Protein AF-H1Y031-F1 (afdb_monomer)

Structure (mmCIF, N/CA/C/O backbone):
data_AF-H1Y031-F1
#
_entry.id   AF-H1Y031-F1
#
loop_
_atom_site.group_PDB
_atom_site.id
_atom_site.type_symbol
_atom_site.label_atom_id
_atom_site.label_alt_id
_atom_site.label_comp_id
_atom_site.label_asym_id
_atom_site.label_entity_id
_atom_site.label_seq_id
_atom_site.pdbx_PDB_ins_code
_atom_site.Cartn_x
_atom_site.Cartn_y
_atom_site.Cartn_z
_atom_site.occupancy
_atom_site.B_iso_or_equiv
_atom_site.auth_seq_id
_atom_site.auth_comp_id
_atom_site.auth_asym_id
_atom_site.auth_atom_id
_atom_site.pdbx_PDB_model_num
ATOM 1 N N . MET A 1 1 ? -5.369 -11.887 -12.359 1.00 82.00 1 MET A N 1
ATOM 2 C CA . MET A 1 1 ? -5.212 -11.609 -10.911 1.00 82.00 1 MET A CA 1
ATOM 3 C C . MET A 1 1 ? -4.389 -10.341 -10.722 1.00 82.00 1 MET A C 1
ATOM 5 O O . MET A 1 1 ? -3.614 -10.022 -11.614 1.00 82.00 1 MET A O 1
ATOM 9 N N . ARG A 1 2 ? -4.576 -9.605 -9.618 1.00 80.69 2 ARG A N 1
ATOM 10 C CA . ARG A 1 2 ? -3.774 -8.421 -9.250 1.00 80.69 2 ARG A CA 1
ATOM 11 C C . ARG A 1 2 ? -3.198 -8.646 -7.854 1.00 80.69 2 ARG A C 1
ATOM 13 O O . ARG A 1 2 ? -3.917 -9.152 -7.001 1.00 80.69 2 ARG A O 1
ATOM 20 N N . PHE A 1 3 ? -1.937 -8.295 -7.648 1.00 82.31 3 PHE A N 1
ATOM 21 C CA . PHE A 1 3 ? -1.241 -8.426 -6.370 1.00 82.31 3 PHE A CA 1
ATOM 22 C C . PHE A 1 3 ? -0.201 -7.308 -6.241 1.00 82.31 3 PHE A C 1
ATOM 24 O O . PHE A 1 3 ? 0.226 -6.744 -7.250 1.00 82.31 3 PHE A O 1
ATOM 31 N N . VAL A 1 4 ? 0.157 -6.969 -5.004 1.00 83.12 4 VAL A N 1
ATOM 32 C CA . VAL A 1 4 ? 1.194 -5.982 -4.677 1.00 83.12 4 VAL A CA 1
ATOM 33 C C . VAL A 1 4 ? 2.493 -6.738 -4.415 1.00 83.12 4 VAL A C 1
ATOM 35 O O . VAL A 1 4 ? 2.469 -7.793 -3.786 1.00 83.12 4 VAL A O 1
ATOM 38 N N . VAL A 1 5 ? 3.608 -6.223 -4.930 1.00 83.50 5 VAL A N 1
ATOM 39 C CA . VAL A 1 5 ? 4.940 -6.794 -4.710 1.00 83.50 5 VAL A CA 1
ATOM 40 C C . VAL A 1 5 ? 5.784 -5.750 -4.004 1.00 83.50 5 VAL A C 1
ATOM 42 O O . VAL A 1 5 ? 6.000 -4.666 -4.543 1.00 83.50 5 VAL A O 1
ATOM 45 N N . GLU A 1 6 ? 6.262 -6.088 -2.815 1.00 84.44 6 GLU A N 1
ATOM 46 C CA . GLU A 1 6 ? 7.236 -5.283 -2.092 1.00 84.44 6 GLU A CA 1
ATOM 47 C C . GLU A 1 6 ? 8.647 -5.728 -2.487 1.00 84.44 6 GLU A C 1
ATOM 49 O O . GLU A 1 6 ? 8.983 -6.914 -2.448 1.00 84.44 6 GLU A O 1
ATOM 54 N N . VAL A 1 7 ? 9.473 -4.776 -2.910 1.00 86.69 7 VAL A N 1
ATOM 55 C CA . VAL A 1 7 ? 10.862 -5.018 -3.297 1.00 86.69 7 VAL A CA 1
ATOM 56 C C . VAL A 1 7 ? 11.757 -3.937 -2.735 1.00 86.69 7 VAL A C 1
ATOM 58 O O . VAL A 1 7 ? 11.359 -2.786 -2.594 1.00 86.69 7 VAL A O 1
ATOM 61 N N . LYS A 1 8 ? 13.008 -4.303 -2.460 1.00 87.88 8 LYS A N 1
ATOM 62 C CA . LYS A 1 8 ? 14.032 -3.321 -2.109 1.00 87.88 8 LYS A CA 1
ATOM 63 C C . LYS A 1 8 ? 14.217 -2.341 -3.265 1.00 87.88 8 LYS A C 1
ATOM 65 O O . LYS A 1 8 ? 14.382 -2.782 -4.402 1.00 87.88 8 LYS A O 1
ATOM 70 N N . GLU A 1 9 ? 14.298 -1.051 -2.948 1.00 82.88 9 GLU A N 1
ATOM 71 C CA . GLU A 1 9 ? 14.479 0.037 -3.921 1.00 82.88 9 GLU A CA 1
ATOM 72 C C . GLU A 1 9 ? 15.627 -0.250 -4.904 1.00 82.88 9 GLU A C 1
ATOM 74 O O . GLU A 1 9 ? 15.463 -0.173 -6.117 1.00 82.88 9 GLU A O 1
ATOM 79 N N . SER A 1 10 ? 16.761 -0.747 -4.396 1.00 89.94 10 SER A N 1
ATOM 80 C CA . SER A 1 10 ? 17.943 -1.098 -5.200 1.00 89.94 10 SER A CA 1
ATOM 81 C C . SER A 1 10 ? 17.734 -2.225 -6.220 1.00 89.94 10 SER A C 1
ATOM 83 O O . SER A 1 10 ? 18.613 -2.491 -7.040 1.00 89.94 10 SER A O 1
ATOM 85 N N . LYS A 1 11 ? 16.605 -2.936 -6.152 1.00 89.75 11 LYS A N 1
ATOM 86 C CA . LYS A 1 11 ? 16.219 -4.025 -7.059 1.00 89.75 11 LYS A CA 1
ATOM 87 C C . LYS A 1 11 ? 14.928 -3.724 -7.825 1.00 89.75 11 LYS A C 1
ATOM 89 O O . LYS A 1 11 ? 14.564 -4.519 -8.691 1.00 89.75 11 LYS A O 1
ATOM 94 N N . ALA A 1 12 ? 14.262 -2.603 -7.540 1.00 86.31 12 ALA A N 1
ATOM 95 C CA . ALA A 1 12 ? 12.983 -2.244 -8.140 1.00 86.31 12 ALA A CA 1
ATOM 96 C C . ALA A 1 12 ? 13.102 -2.037 -9.657 1.00 86.31 12 ALA A C 1
ATOM 98 O O . ALA A 1 12 ? 12.329 -2.625 -10.412 1.00 86.31 12 ALA A O 1
ATOM 99 N N . GLU A 1 13 ? 14.116 -1.296 -10.116 1.00 86.38 13 GLU A N 1
ATOM 100 C CA . GLU A 1 13 ? 14.353 -1.060 -11.550 1.00 86.38 13 GLU A CA 1
ATOM 101 C C . GLU A 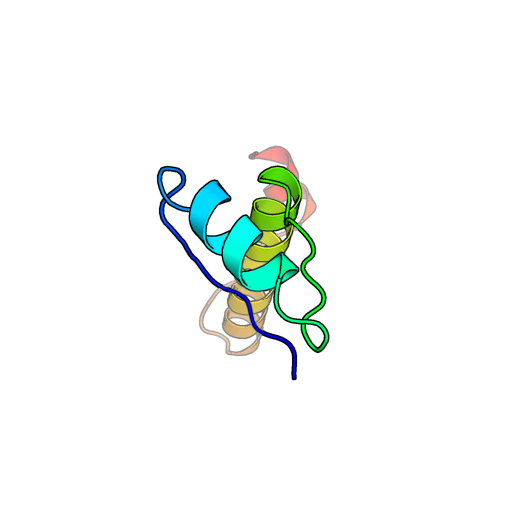1 13 ? 14.587 -2.363 -12.324 1.00 86.38 13 GLU A C 1
ATOM 103 O O . GLU A 1 13 ? 13.984 -2.592 -13.373 1.00 86.38 13 GLU A O 1
ATOM 108 N N . MET A 1 14 ? 15.412 -3.258 -11.770 1.00 89.81 14 MET A N 1
ATOM 109 C CA . MET A 1 14 ? 15.710 -4.558 -12.374 1.00 89.81 14 MET A CA 1
ATOM 110 C C . MET A 1 14 ? 14.452 -5.426 -12.494 1.00 89.81 14 MET A C 1
ATOM 112 O O . MET A 1 14 ? 14.214 -6.023 -13.542 1.00 89.81 14 MET A O 1
ATOM 116 N N . LEU A 1 15 ? 13.633 -5.499 -11.439 1.00 90.56 15 LEU A N 1
ATOM 117 C CA . LEU A 1 15 ? 12.391 -6.268 -11.486 1.00 90.56 15 LEU A CA 1
ATOM 118 C C . LEU A 1 15 ? 11.397 -5.662 -12.485 1.00 90.56 15 LEU A C 1
ATOM 120 O O . LEU A 1 15 ? 10.762 -6.400 -13.232 1.00 90.56 15 LEU A O 1
ATOM 124 N N . MET A 1 16 ? 11.273 -4.334 -12.527 1.00 88.19 16 MET A N 1
ATOM 125 C CA . MET A 1 16 ? 10.388 -3.649 -13.470 1.00 88.19 16 MET A CA 1
ATOM 126 C C . MET A 1 16 ? 10.775 -3.924 -14.924 1.00 88.19 16 MET A C 1
ATOM 128 O O . MET A 1 16 ? 9.887 -4.167 -15.738 1.00 88.19 16 MET A O 1
ATOM 132 N N . ALA A 1 17 ? 12.073 -3.950 -15.243 1.00 88.69 17 ALA A N 1
ATOM 133 C CA . ALA A 1 17 ? 12.554 -4.333 -16.569 1.00 88.69 17 ALA A CA 1
ATOM 134 C C . ALA A 1 17 ? 12.117 -5.763 -16.937 1.00 88.69 17 ALA A C 1
ATOM 136 O O . ALA A 1 17 ? 11.498 -5.965 -17.977 1.00 88.69 17 ALA A O 1
ATOM 137 N N . LEU A 1 18 ? 12.323 -6.729 -16.033 1.00 90.81 18 LEU A N 1
ATOM 138 C CA . LEU A 1 18 ? 11.910 -8.121 -16.250 1.00 90.81 18 LEU A CA 1
ATOM 139 C C . LEU A 1 18 ? 10.393 -8.272 -16.417 1.00 90.81 18 LEU A C 1
ATOM 141 O O . LEU A 1 18 ? 9.937 -9.062 -17.237 1.00 90.81 18 LE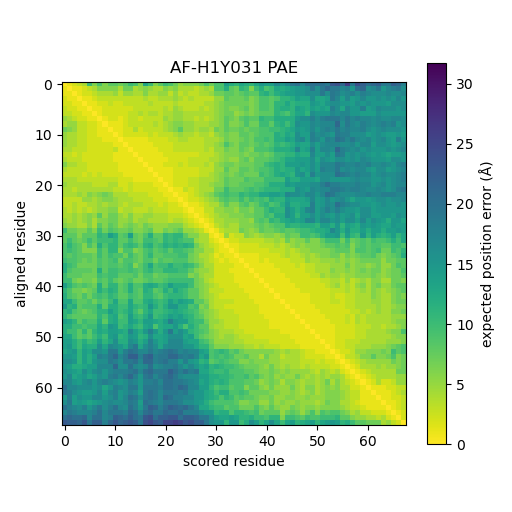U A O 1
ATOM 145 N N . LEU A 1 19 ? 9.598 -7.534 -15.639 1.00 90.06 19 LEU A N 1
ATOM 146 C CA . LEU A 1 19 ? 8.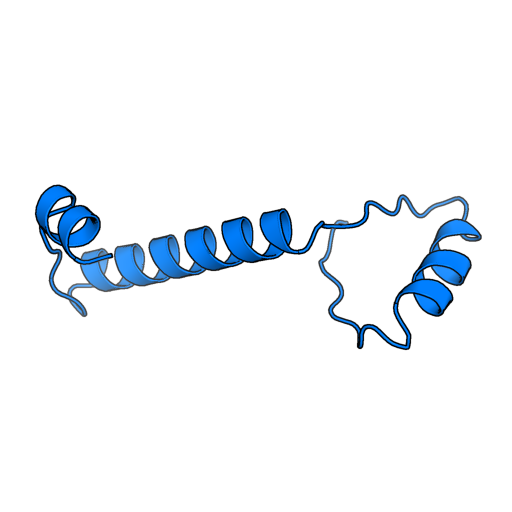139 -7.592 -15.726 1.00 90.06 19 LEU A CA 1
ATOM 147 C C . LEU A 1 19 ? 7.600 -6.926 -16.998 1.00 90.06 19 LEU A C 1
ATOM 149 O O . LEU A 1 19 ? 6.569 -7.363 -17.503 1.00 90.06 19 LEU A O 1
ATOM 153 N N . ASN A 1 20 ? 8.275 -5.894 -17.509 1.00 87.94 20 ASN A N 1
ATOM 154 C CA . ASN A 1 20 ? 7.899 -5.223 -18.754 1.00 87.94 20 ASN A CA 1
ATOM 155 C C . ASN A 1 20 ? 8.157 -6.089 -19.993 1.00 87.94 20 ASN A C 1
ATOM 157 O O . ASN A 1 20 ? 7.421 -5.964 -20.970 1.00 87.94 20 ASN A O 1
ATOM 161 N N . ASP A 1 21 ? 9.143 -6.986 -19.939 1.00 92.44 21 ASP A N 1
ATOM 162 C CA . ASP A 1 21 ? 9.436 -7.927 -21.027 1.00 92.44 21 ASP A CA 1
ATOM 163 C C . ASP A 1 21 ? 8.377 -9.035 -21.160 1.00 92.44 21 ASP A C 1
ATOM 165 O O . ASP A 1 21 ? 8.280 -9.694 -22.197 1.00 92.44 21 ASP A O 1
ATOM 169 N N . LEU A 1 22 ? 7.549 -9.251 -20.132 1.00 92.69 22 LEU A N 1
ATOM 170 C CA . LEU A 1 22 ? 6.486 -10.252 -20.159 1.00 92.69 22 LEU A CA 1
ATOM 171 C C . LEU A 1 22 ? 5.227 -9.676 -20.839 1.00 92.69 22 LEU A C 1
ATOM 173 O O . LEU A 1 22 ? 4.527 -8.858 -20.239 1.00 92.69 22 LEU A O 1
ATOM 177 N N . PRO A 1 23 ? 4.829 -10.151 -22.039 1.00 89.88 23 PRO A N 1
ATOM 178 C CA . PRO A 1 23 ? 3.747 -9.538 -22.826 1.00 89.88 23 PRO A CA 1
ATOM 179 C C . PRO A 1 23 ? 2.353 -9.688 -22.194 1.00 89.88 23 PRO A C 1
ATOM 181 O O . PRO A 1 23 ? 1.395 -9.030 -22.599 1.00 89.88 23 PRO A O 1
ATOM 184 N N . TYR A 1 24 ? 2.222 -10.571 -21.204 1.00 90.12 24 TYR A N 1
ATOM 185 C CA . TYR A 1 24 ? 0.988 -10.829 -20.463 1.00 90.12 24 TYR A CA 1
ATOM 186 C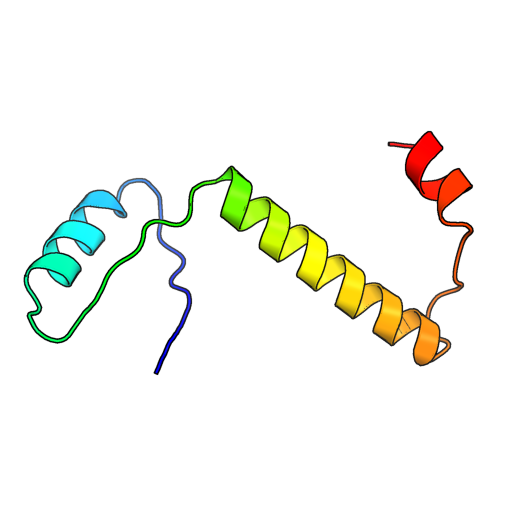 C . TYR A 1 24 ? 0.915 -10.074 -19.125 1.00 90.12 24 TYR A C 1
ATOM 188 O O . TYR A 1 24 ? -0.082 -10.197 -18.409 1.00 90.12 24 TYR A O 1
ATOM 196 N N . VAL A 1 25 ? 1.940 -9.292 -18.769 1.00 88.12 25 VAL A N 1
ATOM 197 C CA . VAL A 1 25 ? 1.992 -8.517 -17.526 1.00 88.12 25 VAL A CA 1
ATOM 198 C C . VAL A 1 25 ? 1.818 -7.034 -17.839 1.00 88.12 25 VAL A C 1
ATOM 200 O O . VAL A 1 2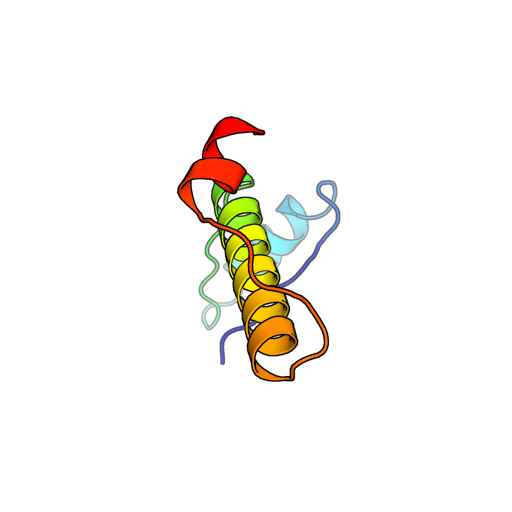5 ? 2.405 -6.489 -18.764 1.00 88.12 25 VAL A O 1
ATOM 203 N N . LYS A 1 26 ? 0.982 -6.355 -17.052 1.00 84.81 26 LYS A N 1
ATOM 204 C CA . LYS A 1 26 ? 0.866 -4.894 -17.072 1.00 84.81 26 LYS A CA 1
ATOM 205 C C . LYS A 1 26 ? 1.377 -4.365 -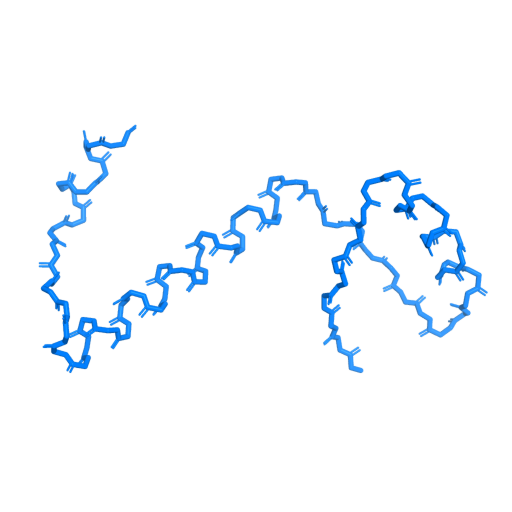15.747 1.00 84.81 26 LYS A C 1
ATOM 207 O O . LYS A 1 26 ? 0.717 -4.543 -14.723 1.00 84.81 26 LYS A O 1
ATOM 212 N N . THR A 1 27 ? 2.533 -3.720 -15.778 1.00 83.44 27 THR A N 1
ATOM 213 C CA . THR A 1 27 ? 3.115 -3.061 -14.612 1.00 83.44 27 THR A CA 1
ATOM 214 C C . THR A 1 27 ? 2.533 -1.656 -14.471 1.00 83.44 27 THR A C 1
ATOM 216 O O . THR A 1 27 ? 2.224 -0.971 -15.449 1.00 83.44 27 THR A O 1
ATOM 219 N N . LYS A 1 28 ? 2.324 -1.221 -13.231 1.00 80.19 28 LYS A N 1
ATOM 220 C CA . LYS A 1 28 ? 2.018 0.172 -12.902 1.00 80.19 28 LYS A CA 1
ATOM 221 C C . LYS A 1 28 ? 2.827 0.521 -11.660 1.00 80.19 28 LYS A C 1
ATOM 223 O O . LYS A 1 28 ? 2.556 -0.080 -10.621 1.00 80.19 28 LYS A O 1
ATOM 228 N N . PRO A 1 29 ? 3.800 1.443 -11.746 1.00 74.94 29 PRO A N 1
ATOM 229 C CA . PRO A 1 29 ? 4.535 1.861 -10.568 1.00 74.94 29 PRO A CA 1
ATOM 230 C C . PRO A 1 29 ? 3.570 2.557 -9.609 1.00 74.94 29 PRO A C 1
ATOM 232 O O . PRO A 1 29 ? 2.780 3.423 -10.002 1.00 74.94 29 PRO A O 1
ATOM 235 N N . LEU A 1 30 ? 3.621 2.149 -8.348 1.00 76.75 30 LEU A N 1
ATOM 236 C CA . LEU A 1 30 ? 2.945 2.848 -7.274 1.00 76.75 30 LEU A CA 1
ATOM 237 C C . LEU A 1 30 ? 3.918 3.915 -6.776 1.00 76.75 30 LEU A C 1
ATOM 239 O O . LEU A 1 30 ? 5.028 3.593 -6.366 1.00 76.75 30 LEU A O 1
ATOM 243 N N . THR A 1 31 ? 3.549 5.191 -6.880 1.00 77.00 31 THR A N 1
ATOM 244 C CA . THR A 1 31 ? 4.399 6.252 -6.328 1.00 77.00 31 THR A CA 1
ATOM 245 C C . THR A 1 31 ? 4.439 6.119 -4.803 1.00 77.00 31 THR A C 1
ATOM 247 O O . THR A 1 31 ? 3.432 5.693 -4.229 1.00 77.00 31 THR A O 1
ATOM 250 N N . PRO A 1 32 ? 5.529 6.530 -4.127 1.00 76.62 32 PRO A N 1
ATOM 251 C CA . PRO A 1 32 ? 5.626 6.442 -2.667 1.00 76.62 32 PRO A CA 1
ATOM 252 C C . PRO A 1 32 ? 4.423 7.070 -1.954 1.00 76.62 32 PRO A C 1
ATOM 254 O O . PRO A 1 32 ? 3.857 6.484 -1.040 1.00 76.62 32 PRO A O 1
ATOM 257 N N . TYR A 1 33 ? 3.948 8.216 -2.454 1.00 77.88 33 TYR A N 1
ATOM 258 C CA . TYR A 1 33 ? 2.736 8.863 -1.950 1.00 77.88 33 TYR A CA 1
ATOM 259 C C . TYR A 1 33 ? 1.481 7.988 -2.088 1.00 77.88 33 TYR A C 1
ATOM 261 O O . TYR A 1 33 ? 0.711 7.860 -1.145 1.00 77.88 33 TYR A O 1
ATOM 269 N N . LYS A 1 34 ? 1.268 7.352 -3.248 1.00 78.00 34 LYS A N 1
ATOM 270 C CA . LYS A 1 34 ? 0.106 6.473 -3.461 1.00 78.00 34 LYS A CA 1
ATOM 271 C C . LYS A 1 34 ? 0.186 5.196 -2.628 1.00 78.00 34 LYS A C 1
ATOM 273 O O . LYS A 1 34 ? -0.858 4.688 -2.239 1.00 78.00 34 LYS A O 1
ATOM 278 N N . ALA A 1 35 ? 1.392 4.680 -2.393 1.00 81.31 35 ALA A N 1
ATOM 279 C CA . ALA A 1 35 ? 1.611 3.544 -1.506 1.00 81.31 35 ALA A CA 1
ATOM 280 C C . ALA A 1 35 ? 1.218 3.905 -0.074 1.00 81.31 35 ALA A C 1
ATOM 282 O O . ALA A 1 35 ? 0.366 3.232 0.496 1.00 81.31 35 ALA A O 1
ATOM 283 N N . LYS A 1 36 ? 1.732 5.035 0.424 1.00 82.62 36 LYS A N 1
ATOM 284 C CA . LYS A 1 36 ? 1.417 5.544 1.757 1.00 82.62 36 LYS A CA 1
ATOM 285 C C . LYS A 1 36 ? -0.084 5.767 1.951 1.00 82.62 36 LYS A C 1
ATOM 287 O O . LYS A 1 36 ? -0.660 5.221 2.870 1.00 82.62 36 LYS A O 1
ATOM 292 N N . VAL A 1 37 ? -0.751 6.462 1.026 1.00 85.75 37 VAL A N 1
ATOM 293 C CA . VAL A 1 37 ? -2.204 6.703 1.129 1.00 85.75 37 VAL A CA 1
ATOM 294 C C . VAL A 1 37 ? -3.007 5.397 1.181 1.00 85.75 37 VAL A C 1
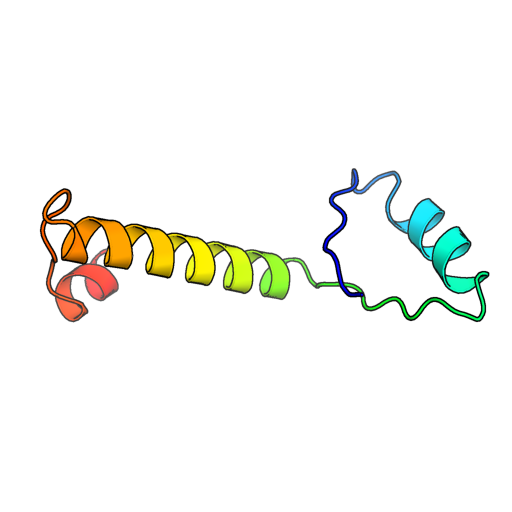ATOM 296 O O . VAL A 1 37 ? -4.004 5.315 1.889 1.00 85.75 37 VAL A O 1
ATOM 299 N N . LEU A 1 38 ? -2.608 4.370 0.427 1.00 86.19 38 LEU A N 1
ATOM 300 C CA . LEU A 1 38 ? -3.289 3.073 0.470 1.00 86.19 38 LEU A CA 1
ATOM 301 C C . LEU A 1 38 ? -3.046 2.328 1.785 1.00 86.19 38 LEU A C 1
ATOM 303 O O . LEU A 1 38 ? -3.953 1.648 2.258 1.00 86.19 38 LEU A O 1
ATOM 307 N N . GLU A 1 39 ? -1.843 2.439 2.340 1.00 86.38 39 GLU A N 1
ATOM 308 C CA . GLU A 1 39 ? -1.487 1.880 3.642 1.00 86.38 39 GLU A CA 1
ATOM 309 C C . GLU A 1 39 ? -2.260 2.580 4.766 1.00 86.38 39 GLU A C 1
ATOM 311 O O . GLU A 1 39 ? -2.984 1.904 5.492 1.00 86.38 39 GLU A O 1
ATOM 316 N N . ASP A 1 40 ? -2.251 3.916 4.790 1.00 86.81 40 ASP A N 1
ATOM 317 C CA . ASP A 1 40 ? -2.976 4.747 5.759 1.00 86.81 40 ASP A CA 1
ATOM 318 C C . ASP A 1 40 ? -4.494 4.446 5.734 1.00 86.81 40 ASP A C 1
ATOM 320 O O . ASP A 1 40 ? -5.140 4.296 6.774 1.00 86.81 40 ASP A O 1
ATOM 324 N N . ILE A 1 41 ? -5.094 4.302 4.540 1.00 88.94 41 ILE A N 1
ATOM 325 C CA . ILE A 1 41 ? -6.516 3.927 4.402 1.00 88.94 41 ILE A CA 1
ATOM 326 C C . ILE A 1 41 ? -6.765 2.513 4.929 1.00 88.94 41 ILE A C 1
ATOM 328 O O . ILE A 1 41 ? -7.791 2.263 5.563 1.00 88.94 41 ILE A O 1
ATOM 332 N N . LYS A 1 42 ? -5.869 1.567 4.635 1.00 89.81 42 LYS A N 1
ATOM 333 C CA . LYS A 1 42 ? -6.019 0.183 5.086 1.00 89.81 42 LYS A CA 1
ATOM 334 C C . LYS A 1 42 ? -5.968 0.112 6.612 1.00 89.81 42 LYS A C 1
ATOM 336 O O . LYS A 1 42 ? -6.840 -0.525 7.196 1.00 89.81 42 LYS A O 1
ATOM 341 N N . GLU A 1 43 ? -5.004 0.790 7.225 1.00 89.62 43 GLU A N 1
ATOM 342 C CA . GLU A 1 43 ? -4.876 0.911 8.678 1.00 89.62 43 GLU A CA 1
ATOM 343 C C . GLU A 1 43 ? -6.141 1.527 9.287 1.00 89.62 43 GLU A C 1
ATOM 345 O O . GLU A 1 43 ? -6.765 0.914 10.149 1.00 89.62 43 GLU A O 1
ATOM 350 N N . SER A 1 44 ? -6.626 2.641 8.727 1.00 88.81 44 SER A N 1
ATOM 351 C CA . SER A 1 44 ? -7.866 3.293 9.180 1.00 88.81 44 SER A CA 1
ATOM 352 C C . SER A 1 44 ? -9.073 2.344 9.158 1.00 88.81 44 SER A C 1
ATOM 354 O O . SER A 1 44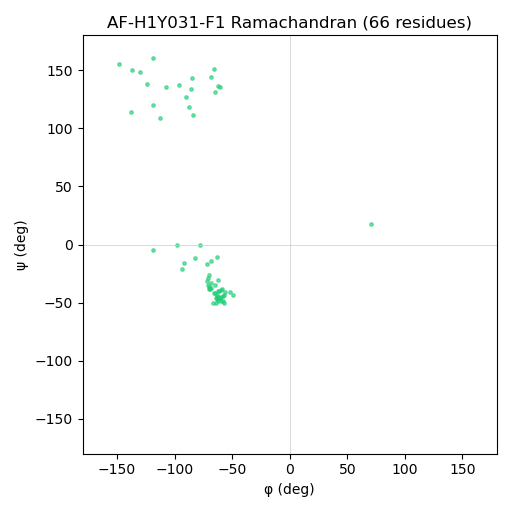 ? -9.909 2.343 10.060 1.00 88.81 44 SER A O 1
ATOM 356 N N . VAL A 1 45 ? -9.195 1.509 8.121 1.00 91.75 45 VAL A N 1
ATOM 357 C CA . VAL A 1 45 ? -10.282 0.522 8.020 1.00 91.75 45 VAL A CA 1
ATOM 358 C C . VAL A 1 45 ? -10.113 -0.603 9.044 1.00 91.75 45 VAL A C 1
ATOM 360 O O . VAL A 1 45 ? -11.105 -1.072 9.605 1.00 91.75 45 VAL A O 1
ATOM 363 N N . GLU A 1 46 ? -8.887 -1.059 9.297 1.00 91.50 46 GLU A N 1
ATOM 364 C CA . GLU A 1 46 ? -8.602 -2.052 10.337 1.00 91.50 46 GLU A CA 1
ATOM 365 C C . GLU A 1 46 ? -8.956 -1.515 11.732 1.00 91.50 46 GLU A C 1
ATOM 367 O O . GLU A 1 46 ? -9.644 -2.205 12.487 1.00 91.50 46 GLU A O 1
ATOM 372 N N . GLU A 1 47 ? -8.603 -0.266 12.037 1.00 89.38 47 GLU A N 1
ATOM 373 C CA . GLU A 1 47 ? -8.973 0.409 13.285 1.00 89.38 47 GLU A CA 1
ATOM 374 C C . GLU A 1 47 ? -10.489 0.562 13.438 1.00 89.38 47 GLU A C 1
ATOM 376 O O . GLU A 1 47 ? -11.048 0.203 14.477 1.00 89.38 47 GLU A O 1
ATOM 381 N N . LEU A 1 48 ? -11.192 0.997 12.388 1.00 89.50 48 LEU A N 1
ATOM 382 C CA . LEU A 1 48 ? -12.655 1.083 12.409 1.00 89.50 48 LEU A CA 1
ATOM 383 C C . LEU A 1 48 ? -13.306 -0.280 12.664 1.00 89.50 48 LEU A C 1
ATOM 385 O O . LEU A 1 48 ? -14.271 -0.377 13.422 1.00 89.50 48 LEU A O 1
ATOM 389 N N . ASN A 1 49 ? -12.773 -1.355 12.084 1.00 93.19 49 ASN A N 1
ATOM 390 C CA . ASN A 1 49 ? -13.269 -2.703 12.358 1.00 93.19 49 ASN A CA 1
ATOM 391 C C . ASN A 1 49 ? -13.047 -3.116 13.823 1.00 93.19 49 ASN A C 1
ATOM 393 O O . ASN A 1 49 ? -13.890 -3.809 14.394 1.00 93.19 49 ASN A O 1
ATOM 397 N N . LEU A 1 50 ? -11.948 -2.692 14.453 1.00 92.19 50 LEU A N 1
ATOM 398 C CA . LEU A 1 50 ? -11.695 -2.930 15.878 1.00 92.19 50 LEU A CA 1
ATOM 399 C C . LEU A 1 50 ? -12.652 -2.135 16.775 1.00 92.19 50 LEU A C 1
ATOM 401 O O . LEU A 1 50 ? -13.119 -2.677 17.780 1.00 92.19 50 LEU A O 1
ATOM 405 N N . VAL A 1 51 ? -12.992 -0.904 16.390 1.00 90.75 51 VAL A N 1
ATOM 406 C CA . VAL A 1 51 ? -14.023 -0.095 17.054 1.00 90.75 51 VAL A CA 1
ATOM 407 C C . VAL A 1 51 ? -15.387 -0.777 16.963 1.00 90.75 51 VAL A C 1
ATOM 409 O O . VAL A 1 51 ? -16.050 -0.984 17.977 1.00 90.75 51 VAL A O 1
ATOM 412 N N . LEU A 1 52 ? -15.782 -1.220 15.765 1.00 89.00 52 LEU A N 1
ATOM 413 C CA . LEU A 1 52 ? -17.036 -1.954 15.556 1.00 89.00 52 LEU A CA 1
ATOM 414 C C . LEU A 1 52 ? -17.073 -3.286 16.322 1.00 89.00 52 LEU A C 1
ATOM 416 O O . LEU A 1 52 ? -18.140 -3.725 16.747 1.00 89.00 52 LEU A O 1
ATOM 420 N N . ALA A 1 53 ? -15.917 -3.919 16.530 1.00 94.00 53 ALA A N 1
ATOM 421 C CA . ALA A 1 53 ? -15.775 -5.119 17.352 1.00 94.00 53 ALA A CA 1
ATOM 422 C C . ALA A 1 53 ? -15.762 -4.839 18.871 1.00 94.00 53 ALA A C 1
ATOM 424 O O . ALA A 1 53 ? -15.627 -5.784 19.650 1.00 94.00 53 ALA A O 1
ATOM 425 N N . GLY A 1 54 ? -15.864 -3.574 19.298 1.00 91.62 54 GLY A N 1
ATOM 426 C CA . GLY A 1 54 ? -15.837 -3.158 20.703 1.00 91.62 54 GLY A CA 1
ATOM 427 C C . GLY A 1 54 ? -14.468 -3.291 21.375 1.00 91.62 54 GLY A C 1
ATOM 428 O O . GLY A 1 54 ? -14.393 -3.349 22.599 1.00 91.62 54 GLY A O 1
ATOM 429 N N . LYS A 1 55 ? -13.387 -3.400 20.590 1.00 91.06 55 LYS A N 1
ATOM 430 C CA . LYS A 1 55 ? -12.006 -3.546 21.088 1.00 91.06 55 LYS A CA 1
ATOM 431 C C . LYS A 1 55 ? -11.269 -2.215 21.218 1.00 91.06 55 LYS A C 1
ATOM 433 O O . LYS A 1 55 ? -10.279 -2.153 21.940 1.00 91.06 55 LYS A O 1
ATOM 438 N N . LEU A 1 56 ? -11.728 -1.193 20.502 1.00 87.38 56 LEU A N 1
ATOM 439 C CA . LEU A 1 56 ? -11.223 0.176 20.553 1.00 87.38 56 LEU A CA 1
ATOM 440 C C . LEU A 1 56 ? -12.394 1.139 20.743 1.00 87.38 56 LEU A C 1
ATOM 442 O O . LEU A 1 56 ? -13.500 0.878 20.268 1.00 87.38 56 LEU A O 1
ATOM 446 N N . GLU A 1 57 ? -12.151 2.248 21.432 1.00 85.31 57 GLU A N 1
ATOM 447 C CA . GLU A 1 57 ? -13.122 3.333 21.530 1.00 85.31 57 GLU A CA 1
ATOM 448 C C . GLU A 1 57 ? -12.973 4.259 20.324 1.00 85.31 57 GLU A C 1
ATOM 450 O O . GLU A 1 57 ? -11.864 4.629 19.938 1.00 85.31 57 GLU A O 1
ATOM 455 N N . ALA A 1 58 ? -14.101 4.613 19.710 1.00 85.94 58 ALA A N 1
ATOM 456 C CA . ALA A 1 58 ? -14.108 5.633 18.674 1.00 85.94 58 ALA A CA 1
ATOM 457 C C . ALA A 1 58 ? -13.790 6.991 19.307 1.00 85.94 58 ALA A C 1
ATOM 459 O O 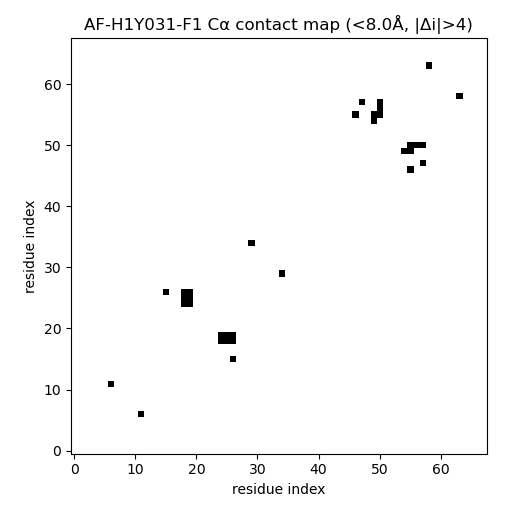. ALA A 1 58 ? -14.257 7.281 20.410 1.00 85.94 58 ALA A O 1
ATOM 460 N N . ARG A 1 59 ? -13.067 7.841 18.581 1.00 83.94 59 ARG A N 1
ATOM 461 C CA . ARG A 1 59 ? -12.880 9.245 18.951 1.00 83.94 59 ARG A CA 1
ATOM 462 C C . ARG A 1 59 ? -13.448 10.163 17.885 1.00 83.94 59 ARG A C 1
ATOM 464 O O . ARG A 1 59 ? -13.672 9.732 16.752 1.00 83.94 59 ARG A O 1
ATOM 471 N N . ASP A 1 60 ? -13.705 11.405 18.270 1.00 86.50 60 ASP A N 1
ATOM 472 C CA . ASP A 1 60 ? -14.228 12.403 17.350 1.00 86.50 60 ASP A CA 1
ATOM 473 C C . ASP A 1 60 ? -13.226 12.667 16.211 1.00 86.50 60 ASP A C 1
ATOM 475 O O . ASP A 1 60 ? -12.010 12.735 16.420 1.00 86.50 60 ASP A O 1
ATOM 479 N N . ALA A 1 61 ? -13.739 12.758 14.982 1.00 84.44 61 ALA A N 1
ATOM 480 C CA . ALA A 1 61 ? -12.905 12.926 13.798 1.00 84.44 61 ALA A CA 1
ATOM 481 C C . ALA A 1 61 ? -12.274 14.323 13.737 1.00 84.44 61 ALA A C 1
ATOM 483 O O . ALA A 1 61 ? -11.131 14.447 13.298 1.00 84.44 61 ALA A O 1
ATOM 484 N N . ASP A 1 62 ? -12.979 15.358 14.200 1.00 84.19 62 ASP A N 1
ATOM 485 C CA . ASP A 1 62 ? -12.450 16.719 14.235 1.00 84.19 62 ASP A CA 1
ATOM 486 C C . ASP A 1 62 ? -11.338 16.828 15.284 1.00 84.19 62 ASP A C 1
ATOM 488 O O . ASP A 1 62 ? -10.317 17.469 15.040 1.00 84.19 62 ASP A O 1
ATOM 492 N N . GLU A 1 63 ? -11.481 16.158 16.429 1.00 84.19 63 GLU A N 1
ATOM 493 C CA . GLU A 1 63 ? -10.421 16.084 17.444 1.00 84.19 63 GLU A CA 1
ATOM 494 C C . GLU A 1 63 ? -9.171 15.376 16.896 1.00 84.19 63 GLU A C 1
ATOM 496 O O . GLU A 1 63 ? -8.067 15.906 17.001 1.00 84.19 63 GLU A O 1
ATOM 501 N N . LEU A 1 64 ? -9.343 14.242 16.205 1.00 82.19 64 LEU A N 1
ATOM 502 C CA . LEU A 1 64 ? -8.248 13.517 15.549 1.00 82.19 64 LEU A CA 1
ATOM 503 C C . LEU A 1 64 ? -7.497 14.367 14.517 1.00 82.19 64 LEU A C 1
ATOM 505 O O . LEU A 1 64 ? -6.269 14.330 14.480 1.00 82.19 64 LEU A O 1
ATOM 509 N N . LEU A 1 65 ? -8.218 15.112 13.678 1.00 82.50 65 LEU A N 1
ATOM 510 C CA . LEU A 1 65 ? -7.617 15.934 12.626 1.00 82.50 65 LEU A CA 1
ATOM 511 C C . LEU A 1 65 ? -6.854 17.145 13.172 1.00 82.50 65 LEU A C 1
ATOM 513 O O . LEU A 1 65 ? -5.936 17.616 12.510 1.00 82.50 65 LEU A O 1
ATOM 517 N N . ASN A 1 66 ? -7.219 17.649 14.352 1.00 85.94 66 ASN A N 1
ATOM 518 C CA . ASN A 1 66 ? -6.555 18.795 14.975 1.00 85.94 66 ASN A CA 1
ATOM 519 C C . ASN A 1 66 ? -5.266 18.424 15.741 1.00 85.94 66 ASN A C 1
ATOM 521 O O . ASN A 1 66 ? -4.518 19.323 16.127 1.00 85.94 66 ASN A O 1
ATOM 525 N N . GLU A 1 67 ? -5.000 17.134 15.973 1.00 72.56 67 GLU A N 1
ATOM 526 C CA . GLU A 1 67 ? -3.790 16.638 16.654 1.00 72.56 67 GLU A CA 1
ATOM 527 C C . GLU A 1 67 ? -2.619 16.301 15.709 1.00 72.56 67 GLU A C 1
ATOM 529 O O . GLU A 1 67 ? -1.490 16.137 16.180 1.00 72.56 67 GLU A O 1
ATOM 534 N N . LEU A 1 68 ? -2.880 16.172 14.403 1.00 65.62 68 LEU A N 1
ATOM 535 C CA . LEU A 1 68 ? -1.905 15.811 13.360 1.00 65.62 68 LEU A CA 1
ATOM 536 C C . LEU A 1 68 ? -1.294 17.046 12.681 1.00 65.62 68 LEU A C 1
ATOM 538 O O . LEU A 1 68 ? -0.079 16.990 12.375 1.00 65.62 68 LEU A O 1
#

Secondary structure (DSSP, 8-state):
--------HHHHHHHHHHHHT-TT----PPPHHHHHHHHHHHHHHHHHHHHHTTSS----HHHHHH--

pLDDT: mean 85.82, std 5.32, range [65.62, 94.0]

Radius of gyration: 17.92 Å; Cα contacts (8 Å, |Δi|>4): 17; chains: 1; bounding box: 35×30×44 Å

Organism: NCBI:txid714943

Mean predicted aligned error: 8.37 Å

Foldseek 3Di:
DDDDDDDDPVCPVVVVVVQVVDPPHDDDDQDPVNVVVVVVVVVVVVVVVCCVVVNDPDDDPVVVVVVD

Solvent-accessible surface area (backbone atoms only — not comparable to full-atom values): 4447 Å² total; per-residue (Å²): 140,85,86,88,82,89,67,59,74,98,47,41,68,63,50,51,54,59,45,64,72,36,92,89,50,83,87,74,89,72,50,71,68,59,48,49,53,51,48,55,51,50,51,51,52,53,52,50,52,34,30,76,70,69,76,41,84,83,73,59,66,70,63,57,65,74,76,112

Sequence (68 aa):
MRFVVEVKESKAEMLMALLNDLPYVKTKPLTPYKAKVLEDIKESVEELNLVLAGKLEARDADELLNEL